Protein AF-A0A838H349-F1 (afdb_monomer)

pLDDT: mean 77.92, std 15.55, range [33.09, 92.25]

Structure (mmCIF, N/CA/C/O backbone):
data_AF-A0A838H349-F1
#
_entry.id   AF-A0A838H349-F1
#
loop_
_atom_site.group_PDB
_atom_site.id
_atom_site.type_symbol
_atom_site.label_atom_id
_atom_site.label_alt_id
_atom_site.label_comp_id
_atom_site.label_asym_id
_atom_site.label_entity_id
_atom_site.label_seq_id
_atom_site.pdbx_PDB_ins_code
_atom_site.Cartn_x
_atom_site.Cartn_y
_atom_site.Cartn_z
_atom_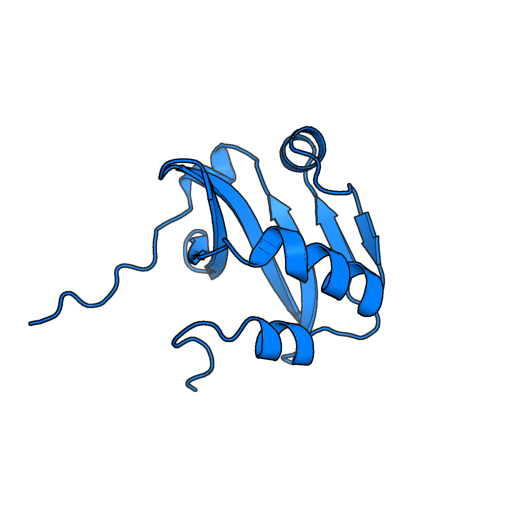site.occupancy
_atom_site.B_iso_or_equiv
_atom_site.auth_seq_id
_atom_site.auth_comp_id
_atom_site.auth_asym_id
_atom_site.auth_atom_id
_atom_site.pdbx_PDB_model_num
ATOM 1 N N . MET A 1 1 ? -20.322 10.906 -4.418 1.00 39.09 1 MET A N 1
ATOM 2 C CA . MET A 1 1 ? -19.296 9.844 -4.323 1.00 39.09 1 MET A CA 1
ATOM 3 C C . MET A 1 1 ? -18.031 10.328 -5.038 1.00 39.09 1 MET A C 1
ATOM 5 O O . MET A 1 1 ? -17.811 9.994 -6.193 1.00 39.09 1 MET A O 1
ATOM 9 N N . ALA A 1 2 ? -17.266 11.230 -4.417 1.00 34.19 2 ALA A N 1
ATOM 10 C CA . ALA A 1 2 ? -16.160 11.946 -5.066 1.00 34.19 2 ALA A CA 1
ATOM 11 C C . ALA A 1 2 ? -14.958 12.074 -4.114 1.00 34.19 2 ALA A C 1
ATOM 13 O O . ALA A 1 2 ? -14.586 13.175 -3.734 1.00 34.19 2 ALA A O 1
ATOM 14 N N . ALA A 1 3 ? -14.387 10.942 -3.696 1.00 36.66 3 ALA A N 1
ATOM 15 C CA . ALA A 1 3 ? -13.230 10.900 -2.790 1.00 36.66 3 ALA A CA 1
ATOM 16 C C . ALA A 1 3 ? -11.924 10.457 -3.483 1.00 36.66 3 ALA A C 1
ATOM 18 O O . ALA A 1 3 ? -10.963 10.096 -2.824 1.00 36.66 3 ALA A O 1
ATOM 19 N N . ALA A 1 4 ? -11.874 10.460 -4.820 1.00 40.03 4 ALA A N 1
ATOM 20 C CA . ALA A 1 4 ? -10.696 10.015 -5.572 1.00 40.03 4 ALA A CA 1
ATOM 21 C C . ALA A 1 4 ? -10.391 10.936 -6.763 1.00 40.03 4 ALA A C 1
ATOM 23 O O . ALA A 1 4 ? -10.257 10.481 -7.907 1.00 40.03 4 ALA A O 1
ATOM 24 N N . ARG A 1 5 ? -10.345 12.249 -6.510 1.00 42.12 5 ARG A N 1
ATOM 25 C CA . ARG A 1 5 ? -9.878 13.263 -7.465 1.00 42.12 5 ARG A CA 1
ATOM 26 C C . ARG A 1 5 ? -8.747 14.061 -6.818 1.00 42.12 5 ARG A C 1
ATOM 28 O O . ARG A 1 5 ? -9.009 15.007 -6.097 1.00 42.12 5 ARG A O 1
ATOM 35 N N . GLY A 1 6 ? -7.514 13.661 -7.117 1.00 42.28 6 GLY A N 1
ATOM 36 C CA . GLY A 1 6 ? -6.305 14.437 -6.841 1.00 42.28 6 GLY A CA 1
ATOM 37 C C . GLY A 1 6 ? -5.813 14.362 -5.397 1.00 42.28 6 GLY A C 1
ATOM 38 O O . GLY A 1 6 ? -6.267 15.113 -4.550 1.00 42.28 6 GLY A O 1
ATOM 39 N N . GLY A 1 7 ? -4.829 13.498 -5.139 1.00 46.75 7 GLY A N 1
ATOM 40 C CA . GLY A 1 7 ? -3.899 13.696 -4.020 1.00 46.75 7 GLY A CA 1
ATOM 41 C C . GLY A 1 7 ? -4.439 13.501 -2.602 1.00 46.75 7 GLY A C 1
ATOM 42 O O . GLY A 1 7 ? -3.817 13.983 -1.665 1.00 46.75 7 GLY A O 1
ATOM 43 N N . ASP A 1 8 ? -5.538 12.774 -2.412 1.00 55.88 8 ASP A N 1
ATOM 44 C CA . ASP A 1 8 ? -6.149 12.575 -1.089 1.00 55.88 8 ASP A CA 1
ATOM 45 C C . ASP A 1 8 ? -5.418 11.490 -0.262 1.00 55.88 8 ASP A C 1
ATOM 47 O O . ASP A 1 8 ? -6.032 10.644 0.380 1.00 55.88 8 ASP A O 1
ATOM 51 N N . PHE A 1 9 ? -4.079 11.478 -0.288 1.00 56.38 9 PHE A N 1
ATOM 52 C CA . PHE A 1 9 ? -3.275 10.590 0.558 1.00 56.38 9 PHE A CA 1
ATOM 53 C C . PHE A 1 9 ? -3.524 10.884 2.045 1.00 56.38 9 PHE A C 1
ATOM 55 O O . PHE A 1 9 ? -3.709 9.961 2.831 1.00 56.38 9 PHE A O 1
ATOM 62 N N . SER A 1 10 ? -3.657 12.162 2.414 1.00 57.00 10 SER A N 1
ATOM 63 C CA . SER A 1 10 ? -4.071 12.565 3.763 1.00 57.00 10 SER A CA 1
ATOM 64 C C . SER A 1 10 ? -5.443 12.003 4.135 1.00 57.00 10 SER A C 1
ATOM 66 O O . SER A 1 10 ? -5.636 11.527 5.246 1.00 57.00 10 SER A O 1
ATOM 68 N N . ARG A 1 11 ? -6.386 11.962 3.191 1.00 66.31 11 ARG A N 1
ATOM 69 C CA . ARG A 1 11 ? -7.704 11.368 3.427 1.00 66.31 11 ARG A CA 1
ATOM 70 C C . ARG A 1 11 ? -7.673 9.846 3.468 1.00 66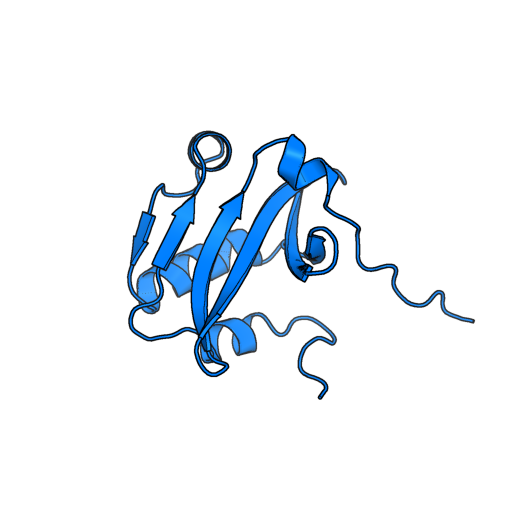.31 11 ARG A C 1
ATOM 72 O O . ARG A 1 11 ? -8.425 9.252 4.227 1.00 66.31 11 ARG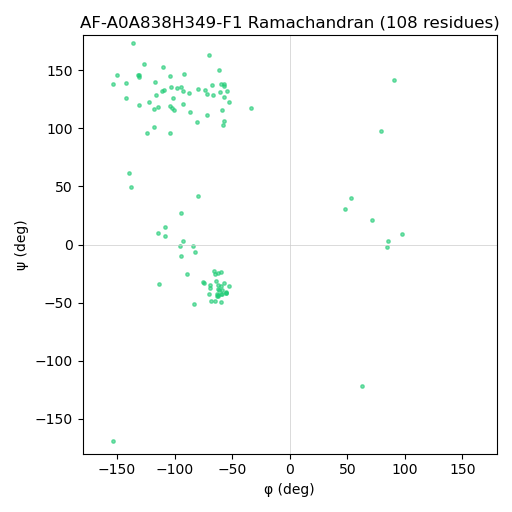 A O 1
ATOM 79 N N . LEU A 1 12 ? -6.794 9.200 2.701 1.00 67.88 12 LEU A N 1
ATOM 80 C CA . LEU A 1 12 ? -6.524 7.771 2.862 1.00 67.88 12 LEU A CA 1
ATOM 81 C C . LEU A 1 12 ? -6.010 7.493 4.281 1.00 67.88 12 LEU A C 1
ATOM 83 O O . LEU A 1 12 ? -6.478 6.552 4.912 1.00 67.88 12 LEU A O 1
ATOM 87 N N . MET A 1 13 ? -5.110 8.337 4.800 1.00 68.12 13 MET A N 1
ATOM 88 C CA . MET A 1 13 ? -4.627 8.234 6.179 1.00 68.12 13 MET A CA 1
ATOM 89 C C . MET A 1 13 ? -5.746 8.420 7.212 1.00 68.12 13 MET A C 1
ATOM 91 O O . MET A 1 13 ? -5.773 7.704 8.211 1.00 68.12 13 MET A O 1
ATOM 95 N N . GLU A 1 14 ? -6.688 9.333 6.968 1.00 72.69 14 GLU A N 1
ATOM 96 C CA . GLU A 1 14 ? -7.877 9.517 7.813 1.00 72.69 14 GLU A CA 1
ATOM 97 C C . GLU A 1 14 ? -8.822 8.304 7.796 1.00 72.69 14 GLU A C 1
ATOM 99 O O . GLU A 1 14 ? -9.550 8.085 8.762 1.00 72.69 14 GLU A O 1
ATOM 104 N N . LEU A 1 15 ? -8.795 7.502 6.727 1.00 79.06 15 LEU A N 1
ATOM 105 C CA . LEU A 1 15 ? -9.621 6.304 6.558 1.00 79.06 15 LEU A CA 1
ATOM 106 C C . LEU A 1 15 ? -8.942 5.014 7.044 1.00 79.06 15 LEU A C 1
ATOM 108 O O . LEU A 1 15 ? -9.522 3.943 6.881 1.00 79.06 15 LEU A O 1
ATOM 112 N N . LEU A 1 16 ? -7.739 5.073 7.622 1.00 82.25 16 LEU A N 1
ATOM 113 C CA . LEU A 1 16 ? -7.067 3.889 8.165 1.00 82.25 16 LEU A CA 1
ATOM 114 C C . LEU A 1 16 ? -7.751 3.411 9.450 1.00 82.25 16 LEU A C 1
ATOM 116 O O . LEU A 1 16 ? -7.927 4.180 10.401 1.00 82.25 16 LEU A O 1
ATOM 120 N N . ALA A 1 17 ? -8.066 2.117 9.504 1.00 86.75 17 ALA A N 1
ATOM 121 C CA . ALA A 1 17 ? -8.503 1.481 10.736 1.00 86.75 17 ALA A CA 1
ATOM 122 C C . ALA A 1 17 ? -7.393 1.562 11.810 1.00 86.75 17 ALA A C 1
ATOM 124 O O . ALA A 1 17 ? -6.207 1.549 11.470 1.00 86.75 17 ALA A O 1
ATOM 125 N N . PRO A 1 18 ? -7.738 1.618 13.111 1.00 85.38 18 PRO A N 1
ATOM 126 C CA . PRO A 1 18 ? -6.745 1.598 14.190 1.00 85.38 18 PRO A CA 1
ATOM 127 C C . PRO A 1 18 ? -5.814 0.380 14.109 1.00 85.38 18 PRO A C 1
ATOM 129 O O . PRO A 1 18 ? -4.599 0.523 14.225 1.00 85.38 18 PRO A O 1
ATOM 132 N N . GLU A 1 19 ? -6.401 -0.778 13.799 1.00 86.56 19 GLU A N 1
ATOM 133 C CA . GLU A 1 19 ? -5.748 -2.086 13.665 1.00 86.56 19 GLU A CA 1
ATOM 134 C C . GLU A 1 19 ? -5.353 -2.399 12.211 1.00 86.56 19 GLU A C 1
ATOM 136 O O . GLU A 1 19 ? -5.342 -3.558 11.795 1.00 86.56 19 GLU A O 1
ATOM 141 N N . VAL A 1 20 ? -5.097 -1.374 11.389 1.00 90.19 20 VAL A N 1
ATOM 142 C CA . VAL A 1 20 ? -4.727 -1.595 9.986 1.00 90.19 20 VAL A CA 1
ATOM 143 C C . VAL A 1 20 ? -3.446 -2.420 9.884 1.00 90.19 20 VAL A C 1
ATOM 145 O O . VAL A 1 20 ? -2.472 -2.187 10.605 1.00 90.19 20 VAL A O 1
ATOM 148 N N . VAL A 1 21 ? -3.439 -3.366 8.947 1.00 90.88 21 VAL A N 1
ATOM 149 C CA . VAL A 1 21 ? -2.275 -4.209 8.666 1.00 90.88 21 VAL A CA 1
ATOM 150 C C . VAL A 1 21 ? -1.768 -3.947 7.256 1.00 90.88 21 VAL A C 1
ATOM 152 O O . VAL A 1 21 ? -2.517 -4.024 6.280 1.00 90.88 21 VAL A O 1
ATOM 155 N N . VAL A 1 22 ? -0.471 -3.688 7.138 1.00 90.25 22 VAL A N 1
ATOM 156 C CA . VAL A 1 22 ? 0.252 -3.732 5.868 1.00 90.25 22 VAL A CA 1
ATOM 157 C C . VAL A 1 22 ? 0.959 -5.073 5.763 1.00 90.25 22 VAL A C 1
ATOM 159 O O . VAL A 1 22 ? 1.611 -5.503 6.712 1.00 90.25 22 VAL A O 1
ATOM 162 N N . ALA A 1 23 ? 0.869 -5.715 4.605 1.00 92.00 23 ALA A N 1
ATOM 163 C CA . ALA A 1 23 ? 1.646 -6.905 4.284 1.00 92.00 23 ALA A CA 1
ATOM 164 C C . ALA A 1 23 ? 2.303 -6.751 2.913 1.00 92.00 23 ALA A C 1
ATOM 166 O O . ALA A 1 23 ? 1.706 -6.181 2.003 1.00 92.00 23 ALA A O 1
ATOM 167 N N . ALA A 1 24 ? 3.512 -7.277 2.753 1.00 91.88 24 ALA A N 1
ATOM 168 C CA . ALA A 1 24 ? 4.236 -7.248 1.489 1.00 91.88 24 ALA A CA 1
ATOM 169 C C . ALA A 1 24 ? 4.480 -8.664 0.966 1.00 91.88 24 ALA A C 1
ATOM 171 O O . ALA A 1 24 ? 4.798 -9.576 1.734 1.00 91.88 24 ALA A O 1
ATOM 172 N N . ASP A 1 25 ? 4.341 -8.855 -0.346 1.00 92.00 25 ASP A N 1
ATOM 173 C CA . ASP A 1 25 ? 4.789 -10.090 -0.984 1.00 92.00 25 ASP A CA 1
ATOM 174 C C . ASP A 1 25 ? 6.324 -10.188 -1.000 1.00 92.00 25 ASP A C 1
ATOM 176 O O . ASP A 1 25 ? 7.043 -9.210 -0.787 1.00 92.00 25 ASP A O 1
ATOM 180 N N . ALA A 1 26 ? 6.851 -11.394 -1.224 1.00 91.06 26 ALA A N 1
ATOM 181 C CA . ALA A 1 26 ? 8.296 -11.617 -1.211 1.00 91.06 26 ALA A CA 1
ATOM 182 C C . ALA A 1 26 ? 9.066 -10.692 -2.187 1.00 91.06 26 ALA A C 1
ATOM 184 O O . ALA A 1 26 ? 10.103 -10.155 -1.785 1.00 91.06 26 ALA A O 1
ATOM 185 N N . PRO A 1 27 ? 8.575 -10.427 -3.418 1.00 91.12 27 PRO A N 1
ATOM 186 C CA . PRO A 1 27 ? 9.164 -9.416 -4.295 1.00 91.12 27 PRO A CA 1
ATOM 187 C C . PRO A 1 27 ? 9.177 -8.000 -3.696 1.00 91.12 27 PRO A C 1
ATOM 189 O O . PRO A 1 27 ? 10.190 -7.307 -3.790 1.00 91.12 27 PRO A O 1
ATOM 192 N N . ALA A 1 28 ? 8.099 -7.558 -3.047 1.00 88.38 28 ALA A N 1
ATOM 193 C CA . ALA A 1 28 ? 8.016 -6.227 -2.449 1.00 88.38 28 ALA A CA 1
ATOM 194 C C . ALA A 1 28 ? 8.941 -6.098 -1.233 1.00 88.38 28 ALA A C 1
ATOM 196 O O . ALA A 1 28 ? 9.554 -5.043 -1.038 1.00 88.38 28 ALA A O 1
ATOM 197 N N . VAL A 1 29 ? 9.112 -7.180 -0.466 1.00 90.06 29 VAL A N 1
ATOM 198 C CA . VAL A 1 29 ? 10.105 -7.253 0.615 1.00 90.06 29 VAL A CA 1
ATOM 199 C C . VAL A 1 29 ? 11.524 -7.130 0.078 1.00 90.06 29 VAL A C 1
ATOM 201 O O . VAL A 1 29 ? 12.323 -6.368 0.621 1.00 90.06 29 VAL A O 1
ATOM 204 N N . ALA A 1 30 ? 11.832 -7.796 -1.036 1.00 88.31 30 ALA A N 1
ATOM 205 C CA . ALA A 1 30 ? 13.133 -7.671 -1.693 1.00 88.31 30 ALA A CA 1
ATOM 206 C C . ALA A 1 30 ? 13.417 -6.241 -2.200 1.00 88.31 30 ALA A C 1
ATOM 208 O O . ALA A 1 30 ? 14.578 -5.850 -2.315 1.00 88.31 30 ALA A O 1
ATOM 209 N N . LEU A 1 31 ? 12.374 -5.446 -2.463 1.00 84.31 31 LEU A N 1
ATOM 210 C CA . LEU A 1 31 ? 12.473 -4.026 -2.822 1.00 84.31 31 LEU A CA 1
ATOM 211 C C . LEU A 1 31 ? 12.590 -3.085 -1.608 1.00 84.31 31 LEU A C 1
ATOM 213 O O . LEU A 1 31 ? 12.714 -1.876 -1.795 1.00 84.31 31 LEU A O 1
ATOM 217 N N . GLY A 1 32 ? 12.570 -3.620 -0.384 1.00 83.44 32 GLY A N 1
ATOM 218 C CA . GLY A 1 32 ? 12.709 -2.855 0.858 1.00 83.44 32 GLY A CA 1
ATOM 219 C C . GLY A 1 32 ? 11.390 -2.506 1.551 1.00 83.44 32 GLY A C 1
ATOM 220 O O . GLY A 1 32 ? 11.401 -1.736 2.510 1.00 83.44 32 GLY A O 1
ATOM 221 N N . THR A 1 33 ? 10.260 -3.064 1.106 1.00 83.56 33 THR A N 1
ATOM 222 C CA . THR A 1 33 ? 8.994 -2.955 1.848 1.00 83.56 33 THR A CA 1
ATOM 223 C C . THR A 1 33 ? 9.057 -3.860 3.083 1.00 83.56 33 THR A C 1
ATOM 225 O O . THR A 1 33 ? 9.441 -5.022 2.960 1.00 83.56 33 THR A O 1
ATOM 228 N N . PRO A 1 34 ? 8.677 -3.401 4.282 1.00 85.81 34 PRO A N 1
ATOM 229 C CA . PRO A 1 34 ? 8.553 -4.288 5.431 1.00 85.81 34 PRO A CA 1
ATOM 230 C C . PRO A 1 34 ? 7.569 -5.429 5.144 1.00 85.81 34 PRO A C 1
ATOM 232 O O . PRO A 1 34 ? 6.505 -5.209 4.571 1.00 85.81 34 PRO A O 1
ATOM 235 N N . ALA A 1 35 ? 7.912 -6.652 5.560 1.00 88.81 35 ALA A N 1
ATOM 236 C CA . ALA A 1 35 ? 7.073 -7.830 5.323 1.00 88.81 35 ALA A CA 1
ATOM 237 C C . ALA A 1 35 ? 5.677 -7.696 5.947 1.00 88.81 35 ALA A C 1
ATOM 239 O O . ALA A 1 35 ? 4.690 -8.164 5.377 1.00 88.81 35 ALA A O 1
ATOM 240 N N . ARG A 1 36 ? 5.605 -7.049 7.114 1.00 91.31 36 ARG A N 1
ATOM 241 C CA . ARG A 1 36 ? 4.368 -6.746 7.824 1.00 91.31 36 ARG A CA 1
ATOM 242 C C . ARG A 1 36 ? 4.557 -5.503 8.690 1.00 91.31 36 ARG A C 1
ATOM 244 O O . ARG A 1 36 ? 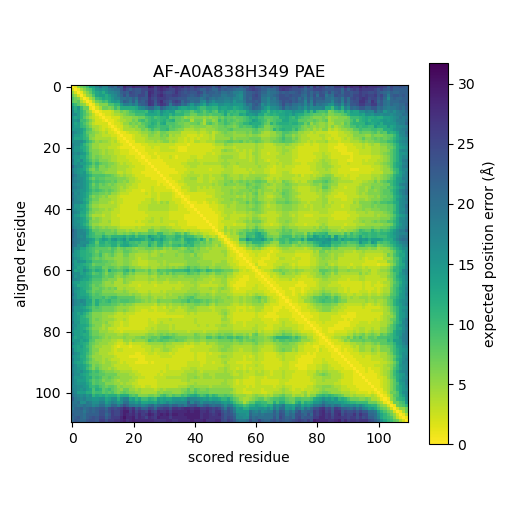5.600 -5.379 9.327 1.00 91.31 36 ARG A O 1
ATOM 251 N N . LEU A 1 37 ? 3.565 -4.621 8.710 1.00 90.50 37 LEU A N 1
ATOM 252 C CA . LEU A 1 37 ? 3.431 -3.533 9.685 1.00 90.50 37 LEU A CA 1
ATOM 253 C C . LEU A 1 37 ? 2.015 -3.562 10.239 1.00 90.50 37 LEU A C 1
ATOM 255 O O . LEU A 1 37 ? 1.073 -3.886 9.513 1.00 90.50 37 LEU A O 1
ATOM 259 N N . GLU A 1 38 ? 1.870 -3.210 11.504 1.00 90.25 38 GLU A N 1
ATOM 260 C CA . GLU A 1 38 ? 0.584 -3.201 12.185 1.00 90.25 38 GLU A CA 1
ATOM 261 C C . GLU A 1 38 ? 0.398 -1.889 12.921 1.00 90.25 38 GLU A C 1
ATOM 263 O O . GLU A 1 38 ? 1.341 -1.311 13.456 1.00 90.25 38 GLU A O 1
ATOM 268 N N . GLY A 1 39 ? -0.847 -1.437 12.964 1.00 87.75 39 GLY A N 1
ATOM 269 C CA . GLY A 1 39 ? -1.204 -0.233 13.681 1.00 87.75 39 GLY A CA 1
ATOM 270 C C . GLY A 1 39 ? -1.114 1.010 12.808 1.00 87.75 39 GLY A C 1
ATOM 271 O O . GLY A 1 39 ? -0.229 1.199 11.967 1.00 87.75 39 GLY A O 1
ATOM 272 N N . ARG A 1 40 ? -2.080 1.896 13.038 1.00 86.56 40 ARG A N 1
ATOM 273 C CA . ARG A 1 40 ? -2.275 3.099 12.231 1.00 86.56 40 ARG A CA 1
ATOM 274 C C . ARG A 1 40 ? -1.033 3.982 12.131 1.00 86.56 40 ARG A C 1
ATOM 276 O O . ARG A 1 40 ? -0.771 4.500 11.052 1.00 86.56 40 ARG A O 1
ATOM 283 N N . GLU A 1 41 ? -0.299 4.185 13.225 1.00 85.50 41 GLU A N 1
ATOM 284 C CA . GLU A 1 41 ? 0.856 5.096 13.242 1.00 85.50 41 GLU A CA 1
ATOM 285 C C . GLU A 1 41 ? 2.028 4.573 12.406 1.00 85.50 41 GLU A C 1
ATOM 287 O O . GLU A 1 41 ? 2.525 5.298 11.547 1.00 85.50 41 GLU A O 1
ATOM 292 N N . GLU A 1 42 ? 2.426 3.311 12.584 1.00 86.38 42 GLU A N 1
ATOM 293 C CA . GLU A 1 42 ? 3.524 2.715 11.812 1.00 86.38 42 GLU A CA 1
ATOM 294 C C . GLU A 1 42 ? 3.200 2.677 10.316 1.00 86.38 42 GLU A C 1
ATOM 296 O O . GLU A 1 42 ? 4.020 3.064 9.476 1.00 86.38 42 GLU A O 1
ATOM 301 N N . VAL A 1 43 ? 1.970 2.274 9.984 1.00 86.06 43 VAL A N 1
ATOM 302 C CA . VAL A 1 43 ? 1.475 2.237 8.605 1.00 86.06 43 VAL A CA 1
ATOM 303 C C . VAL A 1 43 ? 1.435 3.639 7.998 1.00 86.06 43 VAL A C 1
ATOM 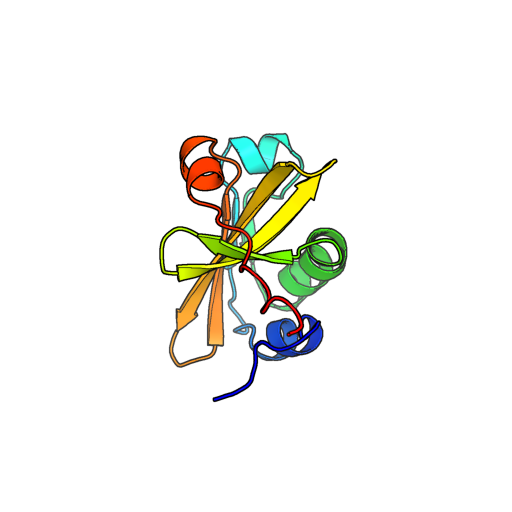305 O O . VAL A 1 43 ? 1.897 3.830 6.872 1.00 86.06 43 VAL A O 1
ATOM 308 N N . ALA A 1 44 ? 0.947 4.635 8.740 1.00 82.81 44 ALA A N 1
ATOM 309 C CA . ALA A 1 44 ? 0.932 6.033 8.323 1.00 82.81 44 AL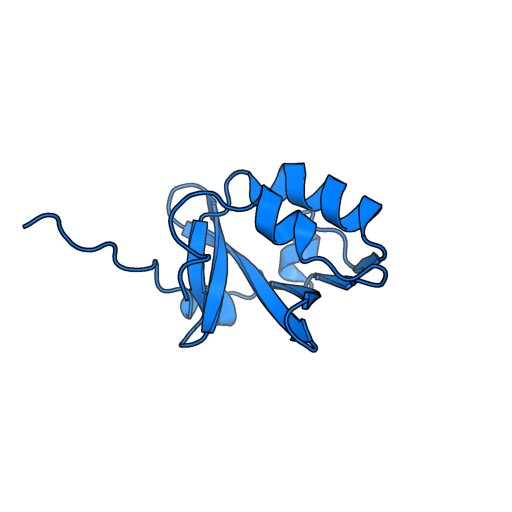A A CA 1
ATOM 310 C C . ALA A 1 44 ? 2.341 6.569 8.037 1.00 82.81 44 ALA A C 1
ATOM 312 O O . ALA A 1 44 ? 2.572 7.154 6.977 1.00 82.81 44 ALA A O 1
ATOM 313 N N . THR A 1 45 ? 3.293 6.356 8.949 1.00 82.94 45 THR A N 1
ATOM 314 C CA . THR A 1 45 ? 4.681 6.807 8.787 1.00 82.94 45 THR A CA 1
ATOM 315 C C . THR A 1 45 ? 5.347 6.155 7.579 1.00 82.94 45 THR A C 1
ATOM 317 O O . THR A 1 45 ? 5.999 6.848 6.796 1.00 82.94 45 THR A O 1
ATOM 320 N N . PHE A 1 46 ? 5.158 4.848 7.388 1.00 82.00 46 PHE A N 1
ATOM 321 C CA . PHE A 1 46 ? 5.720 4.130 6.247 1.00 82.00 46 PHE A CA 1
ATOM 322 C C . PHE A 1 46 ? 5.127 4.611 4.917 1.00 82.00 46 PHE A C 1
ATOM 324 O O . PHE A 1 46 ? 5.860 4.939 3.977 1.00 82.00 46 PHE A O 1
ATOM 331 N N . LEU A 1 47 ? 3.797 4.710 4.845 1.00 76.31 47 LEU A N 1
ATOM 332 C CA . LEU A 1 47 ? 3.107 5.191 3.656 1.00 76.31 47 LEU A CA 1
ATOM 333 C C . LEU A 1 47 ? 3.472 6.642 3.331 1.00 76.31 47 LEU A C 1
ATOM 335 O O . LEU A 1 47 ? 3.601 6.967 2.158 1.00 76.31 47 LEU A O 1
ATOM 339 N N . ASN A 1 48 ? 3.705 7.503 4.323 1.00 74.12 48 ASN A N 1
ATOM 340 C CA . ASN A 1 48 ? 4.117 8.886 4.075 1.00 74.12 48 ASN A CA 1
ATOM 341 C C . ASN A 1 48 ? 5.412 8.971 3.240 1.00 74.12 48 ASN A C 1
ATOM 343 O O . ASN A 1 48 ? 5.561 9.865 2.411 1.00 74.12 48 ASN A O 1
ATOM 347 N N . GLY A 1 49 ? 6.330 8.010 3.396 1.00 69.81 49 GLY A N 1
ATOM 348 C CA . GLY A 1 49 ? 7.532 7.912 2.563 1.00 69.81 49 GLY A CA 1
ATOM 349 C C . GLY A 1 49 ? 7.289 7.190 1.234 1.00 69.81 49 GLY A C 1
ATOM 350 O O . GLY A 1 49 ? 7.633 7.703 0.169 1.00 69.81 49 GLY A O 1
ATOM 351 N N . ALA A 1 50 ? 6.689 5.998 1.285 1.00 64.88 50 ALA A N 1
ATOM 352 C CA . ALA A 1 50 ? 6.545 5.117 0.123 1.00 64.88 50 ALA A CA 1
ATOM 353 C C . ALA A 1 50 ? 5.452 5.565 -0.868 1.00 64.88 50 ALA A C 1
ATOM 355 O O . ALA A 1 50 ? 5.572 5.351 -2.075 1.00 64.88 50 ALA A O 1
ATOM 356 N N . ALA A 1 51 ? 4.385 6.194 -0.374 1.00 62.81 51 ALA A N 1
ATOM 357 C CA . ALA A 1 51 ? 3.203 6.551 -1.154 1.00 62.81 51 ALA A CA 1
ATOM 358 C C . ALA A 1 51 ? 3.237 7.979 -1.712 1.00 62.81 51 ALA A C 1
ATOM 360 O O . ALA A 1 51 ? 2.428 8.298 -2.581 1.00 62.81 51 ALA A O 1
ATOM 361 N N . HIS A 1 52 ? 4.191 8.825 -1.306 1.00 63.50 52 HIS A N 1
ATOM 362 C CA . HIS A 1 52 ? 4.302 10.192 -1.831 1.00 63.50 52 HIS A CA 1
ATOM 363 C C . HIS A 1 52 ? 4.509 10.229 -3.361 1.00 63.50 52 HIS A C 1
ATOM 365 O O . HIS A 1 52 ? 4.179 11.211 -4.023 1.00 63.50 52 HIS A O 1
ATOM 371 N N . ALA A 1 53 ? 5.041 9.149 -3.942 1.00 67.25 53 ALA A N 1
ATOM 372 C CA . ALA A 1 53 ? 5.198 8.971 -5.386 1.00 67.25 53 ALA A CA 1
ATOM 373 C C . ALA A 1 53 ? 4.231 7.929 -5.988 1.00 67.25 53 ALA A C 1
ATOM 375 O O . ALA A 1 53 ? 4.384 7.554 -7.154 1.00 67.25 53 ALA A O 1
ATOM 376 N N . ALA A 1 54 ? 3.271 7.418 -5.213 1.00 76.62 54 ALA A N 1
ATOM 377 C CA . ALA A 1 54 ? 2.293 6.457 -5.704 1.00 76.62 54 ALA A CA 1
ATOM 378 C C . ALA A 1 54 ? 1.182 7.173 -6.483 1.00 76.62 54 ALA A C 1
ATOM 380 O O . ALA A 1 54 ? 0.639 8.191 -6.058 1.00 76.62 54 ALA A O 1
ATOM 381 N N . LEU A 1 55 ? 0.837 6.626 -7.645 1.00 77.50 55 LEU A N 1
ATOM 382 C CA . LEU A 1 55 ? -0.222 7.131 -8.509 1.00 77.50 55 LEU A CA 1
ATOM 383 C C . LEU A 1 55 ? -1.457 6.245 -8.386 1.00 77.50 55 LEU A C 1
ATOM 385 O O . LEU A 1 55 ? -1.346 5.027 -8.253 1.00 77.50 55 LEU A O 1
ATOM 389 N N . SER A 1 56 ? -2.644 6.847 -8.470 1.00 80.75 56 SER A N 1
ATOM 390 C CA . SER A 1 56 ? -3.896 6.092 -8.523 1.00 80.75 56 SER A CA 1
ATOM 391 C C . SER A 1 56 ? -3.990 5.300 -9.827 1.00 80.75 56 SER A C 1
ATOM 393 O O . SER A 1 56 ? -3.864 5.858 -10.920 1.00 80.75 56 SER A O 1
ATOM 395 N N . VAL A 1 57 ? -4.262 4.007 -9.710 1.00 83.25 57 VAL A N 1
ATOM 396 C CA . VAL A 1 57 ? -4.359 3.069 -10.833 1.00 83.25 57 VAL A CA 1
ATOM 397 C C . VAL A 1 57 ? -5.564 2.156 -10.658 1.00 83.25 57 VAL A C 1
ATOM 399 O O . VAL A 1 57 ? -6.223 2.167 -9.618 1.00 83.25 57 VAL A O 1
ATOM 402 N N . PHE A 1 58 ? -5.838 1.349 -11.674 1.00 82.69 58 PHE A N 1
ATOM 403 C CA . PHE A 1 58 ? -6.655 0.157 -11.515 1.00 82.69 58 PHE A CA 1
ATOM 404 C C . PHE A 1 58 ? -5.754 -1.075 -11.484 1.00 82.69 58 PHE A C 1
ATOM 406 O O . PHE A 1 58 ? -4.827 -1.180 -12.285 1.00 82.69 58 PHE A O 1
ATOM 413 N N . ILE A 1 59 ? -6.021 -1.987 -10.552 1.00 83.94 59 ILE A N 1
ATOM 414 C CA . ILE A 1 59 ? -5.422 -3.323 -10.498 1.00 83.94 59 ILE A CA 1
ATOM 415 C C . ILE A 1 59 ? -6.509 -4.285 -10.986 1.00 83.94 59 ILE A C 1
ATOM 417 O O . ILE A 1 59 ? -7.425 -4.640 -10.236 1.00 83.94 59 ILE A O 1
ATOM 421 N N . GLY A 1 60 ? -6.466 -4.634 -12.273 1.00 84.06 60 GLY A N 1
ATOM 422 C CA . GLY A 1 60 ? -7.622 -5.220 -12.956 1.00 84.06 60 GLY A CA 1
ATOM 423 C C . GLY A 1 60 ? -8.791 -4.229 -12.969 1.00 84.06 60 GLY A C 1
ATOM 424 O O . GLY A 1 60 ? -8.629 -3.102 -13.430 1.00 84.06 60 GLY A O 1
ATOM 425 N N . ASP A 1 61 ? -9.937 -4.618 -12.408 1.00 78.38 61 ASP A N 1
ATOM 426 C CA . ASP A 1 61 ? -11.128 -3.755 -12.294 1.00 78.38 61 ASP A CA 1
ATOM 427 C C . ASP A 1 61 ? -11.243 -3.037 -10.937 1.00 78.38 61 ASP A C 1
ATOM 429 O O . ASP A 1 61 ? -12.179 -2.270 -10.699 1.00 78.38 61 ASP A O 1
ATOM 433 N N . ARG A 1 62 ? -10.301 -3.280 -10.016 1.00 76.19 62 ARG A N 1
ATOM 434 C CA . ARG A 1 62 ? -10.337 -2.722 -8.658 1.00 76.19 62 ARG A CA 1
ATOM 435 C C . ARG A 1 62 ? -9.520 -1.429 -8.578 1.00 76.19 62 ARG A C 1
ATOM 437 O O . ARG A 1 62 ? -8.412 -1.381 -9.115 1.00 76.19 62 ARG A O 1
ATOM 444 N N . PRO A 1 63 ? -10.026 -0.370 -7.922 1.00 77.38 63 PRO A N 1
ATOM 445 C CA . PRO A 1 63 ? -9.244 0.838 -7.697 1.00 77.38 63 PRO A CA 1
ATOM 446 C C . PRO A 1 63 ? -8.088 0.548 -6.734 1.00 77.38 63 PRO A C 1
ATOM 448 O O . PRO A 1 63 ? -8.274 -0.112 -5.716 1.00 77.38 63 PRO A O 1
ATOM 451 N N . GLY A 1 64 ? -6.908 1.077 -7.038 1.00 83.62 64 GLY A N 1
ATOM 452 C CA . GLY A 1 64 ? -5.721 0.924 -6.205 1.00 83.62 64 GLY A CA 1
ATOM 453 C C . GLY A 1 64 ? -4.734 2.070 -6.387 1.00 83.62 64 GLY A C 1
ATOM 454 O O . GLY A 1 64 ? -5.023 3.092 -7.022 1.00 83.62 64 GLY A O 1
ATOM 455 N N . ALA A 1 65 ? -3.541 1.893 -5.836 1.00 84.94 65 ALA A N 1
ATOM 456 C CA . ALA A 1 65 ? -2.410 2.773 -6.094 1.00 84.94 65 ALA A CA 1
ATOM 457 C C . ALA A 1 65 ? -1.206 1.949 -6.549 1.00 84.94 65 ALA A C 1
ATOM 459 O O . ALA A 1 65 ? -1.115 0.759 -6.268 1.00 84.94 65 ALA A O 1
ATOM 460 N N . ALA A 1 66 ? -0.291 2.563 -7.286 1.00 86.62 66 ALA A N 1
ATOM 461 C CA . ALA A 1 66 ? 0.960 1.929 -7.661 1.00 86.62 66 ALA A CA 1
ATOM 462 C C . ALA A 1 66 ? 2.103 2.933 -7.633 1.00 86.62 66 ALA A C 1
ATOM 464 O O . ALA A 1 66 ? 1.969 4.075 -8.072 1.00 86.62 66 ALA A O 1
ATOM 465 N N . TRP A 1 67 ? 3.246 2.485 -7.133 1.00 85.75 67 TRP A N 1
ATOM 466 C CA . TRP A 1 67 ? 4.493 3.218 -7.211 1.00 85.75 67 TRP A CA 1
ATOM 467 C C . TRP A 1 67 ? 5.195 2.887 -8.523 1.00 85.75 67 TRP A C 1
ATOM 469 O O . TRP A 1 67 ? 5.374 1.717 -8.881 1.00 85.75 67 TRP A O 1
ATOM 479 N N . PHE A 1 68 ? 5.603 3.935 -9.235 1.00 82.56 68 PHE A N 1
ATOM 480 C CA . PHE A 1 68 ? 6.269 3.827 -10.522 1.00 82.56 68 PHE A CA 1
ATOM 481 C C . PHE A 1 68 ? 7.725 4.258 -10.404 1.00 82.56 68 PHE A C 1
ATOM 483 O O . PHE A 1 68 ? 8.036 5.340 -9.910 1.00 82.56 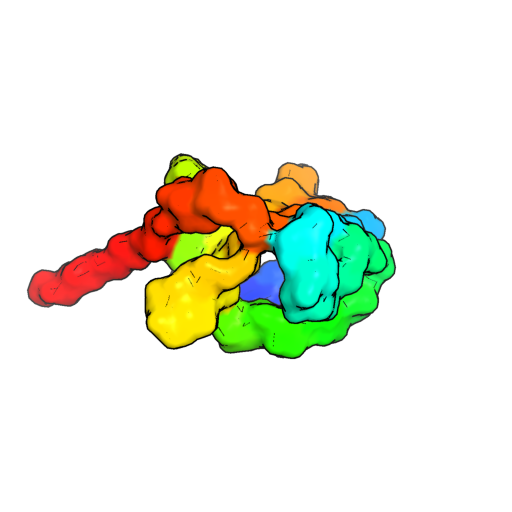68 PHE A O 1
ATOM 490 N N . HIS A 1 69 ? 8.623 3.445 -10.950 1.00 82.56 69 HIS A N 1
ATOM 491 C CA . HIS A 1 69 ? 10.015 3.813 -11.150 1.00 82.56 69 HIS A CA 1
ATOM 492 C C . HIS A 1 69 ? 10.304 3.879 -12.649 1.00 82.56 69 HIS A C 1
ATOM 494 O O . HIS A 1 69 ? 10.185 2.879 -13.357 1.00 82.56 69 HIS A O 1
ATOM 500 N N . ARG A 1 70 ? 10.681 5.070 -13.137 1.00 82.69 70 ARG A N 1
ATOM 501 C CA . ARG A 1 70 ? 11.004 5.331 -14.556 1.00 82.69 70 ARG A CA 1
ATOM 502 C C . ARG A 1 70 ? 9.890 4.897 -15.525 1.00 82.69 70 ARG A C 1
ATOM 504 O O . ARG A 1 70 ? 10.170 4.340 -16.577 1.00 82.69 70 ARG A O 1
ATOM 511 N N . GLY A 1 71 ? 8.632 5.136 -15.152 1.00 81.38 71 GLY A N 1
ATOM 512 C CA . GLY A 1 71 ? 7.460 4.811 -15.977 1.00 81.38 71 GLY A CA 1
ATOM 513 C C . GLY A 1 71 ? 6.953 3.371 -15.856 1.00 81.38 71 GLY A C 1
ATOM 514 O O . GLY A 1 71 ? 5.924 3.050 -16.439 1.00 81.38 71 GLY A O 1
ATOM 515 N N . HIS A 1 72 ? 7.613 2.521 -15.066 1.00 83.31 72 HIS A N 1
ATOM 516 C CA . HIS A 1 72 ? 7.177 1.146 -14.826 1.00 83.31 72 HIS A CA 1
ATOM 517 C C . HIS A 1 72 ? 6.661 0.984 -13.405 1.00 83.31 72 HIS A C 1
ATOM 519 O O . HIS A 1 72 ? 7.331 1.403 -12.458 1.00 83.31 72 HIS A O 1
ATOM 525 N N . ALA A 1 73 ? 5.499 0.349 -13.254 1.00 87.38 73 ALA A N 1
ATOM 526 C CA . ALA A 1 73 ? 5.007 -0.025 -11.941 1.00 87.38 73 ALA A CA 1
ATOM 527 C C . ALA A 1 73 ? 6.005 -0.985 -11.283 1.00 87.38 73 ALA A C 1
ATOM 529 O O . ALA A 1 73 ? 6.489 -1.927 -11.913 1.00 87.38 73 ALA A O 1
ATOM 530 N N . LYS A 1 74 ? 6.357 -0.697 -10.033 1.00 88.75 74 LYS A N 1
ATOM 531 C CA . LYS A 1 74 ? 7.261 -1.521 -9.225 1.00 88.75 74 LYS A CA 1
ATOM 532 C C . LYS A 1 74 ? 6.560 -2.151 -8.044 1.00 88.75 74 LYS A C 1
ATOM 534 O O . LYS A 1 74 ? 6.914 -3.262 -7.678 1.00 88.75 74 LYS A O 1
ATOM 539 N N . VAL A 1 75 ? 5.590 -1.450 -7.469 1.00 89.31 75 VAL A N 1
ATOM 540 C CA . VAL A 1 75 ? 4.802 -1.950 -6.347 1.00 89.31 75 VAL A CA 1
ATOM 541 C C . VAL A 1 75 ? 3.364 -1.479 -6.519 1.00 89.31 75 VAL A C 1
ATOM 543 O O . VAL A 1 75 ? 3.127 -0.284 -6.691 1.00 89.31 75 VAL A O 1
ATOM 546 N N . ALA A 1 76 ? 2.419 -2.409 -6.492 1.00 89.81 76 ALA A N 1
ATOM 547 C CA . ALA A 1 76 ? 0.988 -2.163 -6.406 1.00 89.81 76 ALA A CA 1
ATOM 548 C C . ALA A 1 76 ? 0.549 -2.156 -4.938 1.00 89.81 76 ALA A C 1
ATOM 550 O O . ALA A 1 76 ? 1.084 -2.896 -4.118 1.00 89.81 76 ALA A O 1
ATOM 551 N N . PHE A 1 77 ? -0.444 -1.339 -4.629 1.00 87.69 77 PHE A N 1
ATOM 552 C CA . PHE A 1 77 ? -1.030 -1.160 -3.312 1.00 87.69 77 PHE A CA 1
ATOM 553 C C . PHE A 1 77 ? -2.489 -1.589 -3.458 1.00 87.69 77 PHE A C 1
ATOM 555 O O . PHE A 1 77 ? -3.300 -0.858 -4.041 1.00 87.69 77 PHE A O 1
ATOM 562 N N . ASP A 1 78 ? -2.796 -2.801 -3.005 1.00 87.00 78 ASP A N 1
ATOM 563 C CA . ASP A 1 78 ? -4.154 -3.341 -2.996 1.00 87.00 78 ASP A CA 1
ATOM 564 C C . ASP A 1 78 ? -4.797 -3.035 -1.640 1.00 87.00 78 ASP A C 1
ATOM 566 O O . ASP A 1 78 ? -4.267 -3.410 -0.593 1.00 87.00 78 ASP A O 1
ATOM 570 N N . PHE A 1 79 ? -5.911 -2.306 -1.654 1.00 85.12 79 PHE A N 1
ATOM 571 C CA . PHE A 1 79 ? -6.597 -1.860 -0.445 1.00 85.12 79 PHE A CA 1
ATOM 572 C C . PHE A 1 79 ? -7.803 -2.751 -0.178 1.00 85.12 79 PHE A C 1
ATOM 574 O O . PHE A 1 79 ? -8.695 -2.878 -1.016 1.00 85.12 79 PHE A O 1
ATOM 581 N N . THR A 1 80 ? -7.872 -3.303 1.029 1.00 85.94 80 THR A N 1
ATOM 582 C CA . THR A 1 80 ? -9.072 -3.973 1.525 1.00 85.94 80 THR A CA 1
ATOM 583 C C . THR A 1 80 ? -9.814 -3.021 2.449 1.00 85.94 80 THR A C 1
ATOM 585 O O . THR A 1 80 ? -9.303 -2.616 3.499 1.00 85.94 80 THR A O 1
ATOM 588 N N . LEU A 1 81 ? -11.017 -2.651 2.023 1.00 82.94 81 LEU A N 1
ATOM 589 C CA . LEU A 1 81 ? -11.939 -1.824 2.788 1.00 82.94 81 LEU A CA 1
ATOM 590 C C . LEU A 1 81 ? -12.873 -2.731 3.595 1.00 82.94 81 LEU A C 1
ATOM 592 O O . LEU A 1 81 ? -13.461 -3.652 3.032 1.00 82.94 81 LEU A O 1
ATOM 596 N N . ASP A 1 82 ? -13.030 -2.427 4.875 1.00 79.94 82 ASP A N 1
ATOM 597 C CA . ASP A 1 82 ? -13.988 -3.037 5.796 1.00 79.94 82 ASP A CA 1
ATOM 598 C C . ASP A 1 82 ? -14.859 -1.905 6.358 1.00 79.94 82 ASP A C 1
ATOM 600 O O . ASP A 1 82 ? -14.326 -0.891 6.800 1.00 79.94 82 ASP A O 1
ATOM 604 N N . ASP A 1 83 ? -16.182 -1.982 6.197 1.00 82.12 83 ASP A N 1
ATOM 605 C CA . ASP A 1 83 ? -17.136 -0.936 6.616 1.00 82.12 83 ASP A CA 1
ATOM 606 C C . ASP A 1 83 ? -16.780 0.512 6.194 1.00 82.12 83 ASP A C 1
ATOM 608 O O . ASP A 1 83 ? -17.133 1.498 6.842 1.00 82.12 83 ASP A O 1
ATOM 612 N N . GLY A 1 84 ? -16.099 0.662 5.052 1.00 80.38 84 GLY A N 1
ATOM 613 C CA . GLY A 1 84 ? -15.699 1.963 4.504 1.00 80.38 84 GLY A CA 1
ATOM 614 C C . GLY A 1 84 ? -14.385 2.529 5.055 1.00 80.38 84 GLY A C 1
ATOM 615 O O . GLY A 1 84 ? -13.993 3.619 4.635 1.00 80.38 84 GLY A O 1
ATOM 616 N N . VAL A 1 85 ? -13.685 1.794 5.923 1.00 84.56 85 VAL A N 1
ATOM 617 C CA . VAL A 1 85 ? -12.323 2.096 6.389 1.00 84.56 85 VAL A CA 1
ATOM 618 C C . VAL A 1 85 ? -11.319 1.089 5.832 1.00 84.56 85 VAL A C 1
ATOM 620 O O . VAL A 1 85 ? -11.654 -0.044 5.504 1.00 84.56 85 VAL A O 1
ATOM 623 N N . VAL A 1 86 ? -10.063 1.493 5.682 1.00 86.50 86 VAL A N 1
ATOM 624 C CA . VAL A 1 86 ? -8.988 0.625 5.192 1.00 86.50 86 VAL A CA 1
ATOM 625 C C . VAL A 1 86 ? -8.490 -0.238 6.349 1.00 86.50 86 VAL A C 1
ATOM 627 O O . VAL A 1 86 ? -7.780 0.248 7.230 1.00 86.50 86 VAL A O 1
ATOM 630 N N . GLY A 1 87 ? -8.863 -1.518 6.336 1.00 88.75 87 GLY A N 1
ATOM 631 C CA . GLY A 1 87 ? -8.427 -2.504 7.330 1.00 88.75 87 GLY A CA 1
ATOM 632 C C . GLY A 1 87 ? -7.129 -3.216 6.950 1.00 88.75 87 GLY A C 1
ATOM 633 O O . GLY A 1 87 ? -6.381 -3.660 7.820 1.00 88.75 87 GLY A O 1
ATOM 634 N N . ARG A 1 88 ? -6.819 -3.306 5.651 1.00 90.00 88 ARG A N 1
ATOM 635 C CA . ARG A 1 88 ? -5.604 -3.972 5.174 1.00 90.00 88 ARG A CA 1
ATOM 636 C C . ARG A 1 88 ? -5.083 -3.376 3.876 1.00 90.00 88 ARG A C 1
ATOM 638 O O . ARG A 1 88 ? -5.860 -2.969 3.012 1.00 90.00 88 ARG A O 1
ATOM 645 N N . ILE A 1 89 ? -3.761 -3.368 3.741 1.00 89.19 89 ILE A N 1
ATOM 646 C CA . ILE A 1 89 ? -3.057 -2.922 2.541 1.00 89.19 89 ILE A CA 1
ATOM 647 C C . ILE A 1 89 ? -2.028 -3.981 2.158 1.00 89.19 89 ILE A C 1
ATOM 649 O O . ILE A 1 89 ? -1.117 -4.281 2.929 1.00 89.19 89 ILE A O 1
ATOM 653 N N . ASP A 1 90 ? -2.150 -4.536 0.960 1.00 90.75 90 ASP A N 1
ATOM 654 C CA . ASP A 1 90 ? -1.194 -5.500 0.435 1.00 90.75 90 ASP A CA 1
ATOM 655 C C . ASP A 1 90 ? -0.286 -4.841 -0.611 1.00 90.75 90 ASP A C 1
ATOM 657 O O . ASP A 1 90 ? -0.738 -4.370 -1.657 1.00 90.75 90 ASP A O 1
ATOM 661 N N . PHE A 1 91 ? 1.014 -4.837 -0.330 1.00 91.00 91 PHE A N 1
ATOM 662 C CA . PHE A 1 91 ? 2.067 -4.375 -1.224 1.00 91.00 91 PHE A CA 1
ATOM 663 C C . PHE A 1 91 ? 2.482 -5.533 -2.119 1.00 91.00 91 PHE A C 1
ATOM 665 O O . PHE A 1 91 ? 3.012 -6.544 -1.652 1.00 91.00 91 PHE A O 1
ATOM 672 N N . ARG A 1 92 ? 2.216 -5.385 -3.414 1.00 91.44 92 ARG A N 1
ATOM 673 C CA . ARG A 1 92 ? 2.429 -6.429 -4.409 1.00 91.44 92 ARG A CA 1
ATOM 674 C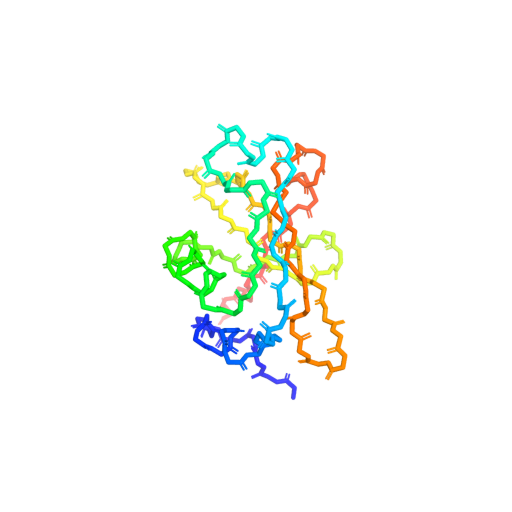 C . ARG A 1 92 ? 3.449 -5.986 -5.440 1.00 91.44 92 ARG A C 1
ATOM 676 O O . ARG A 1 92 ? 3.200 -5.034 -6.175 1.00 91.44 92 ARG A O 1
ATOM 683 N N . ALA A 1 93 ? 4.580 -6.666 -5.514 1.00 92.25 93 ALA A N 1
ATOM 684 C CA . ALA A 1 93 ? 5.546 -6.491 -6.595 1.00 92.25 93 ALA A CA 1
ATOM 685 C C . ALA A 1 93 ? 5.672 -7.746 -7.470 1.00 92.25 93 ALA A C 1
ATOM 687 O O . ALA A 1 93 ? 6.559 -7.816 -8.322 1.00 92.25 93 ALA A O 1
ATOM 688 N N . ASP A 1 94 ? 4.779 -8.720 -7.280 1.00 92.06 94 ASP A N 1
ATOM 689 C CA . ASP A 1 94 ? 4.606 -9.844 -8.190 1.00 92.06 94 ASP A CA 1
ATOM 690 C C . ASP A 1 94 ? 4.400 -9.353 -9.644 1.00 92.06 94 ASP A C 1
ATOM 692 O O . ASP A 1 94 ? 3.473 -8.573 -9.899 1.00 92.06 94 ASP A O 1
ATOM 696 N N . PRO A 1 95 ? 5.242 -9.783 -10.606 1.00 88.69 95 PRO A N 1
ATOM 697 C CA . PRO A 1 95 ? 5.123 -9.400 -12.010 1.00 88.69 95 PRO A CA 1
ATOM 698 C C . PRO A 1 95 ? 3.735 -9.639 -12.610 1.00 88.69 95 PRO A C 1
ATOM 700 O O . PRO A 1 95 ? 3.282 -8.816 -13.409 1.00 88.69 95 PRO A O 1
ATOM 703 N N . ASP A 1 96 ? 3.049 -10.709 -12.205 1.00 89.94 96 ASP A N 1
ATOM 704 C CA . ASP A 1 96 ? 1.719 -11.042 -12.717 1.00 89.94 96 ASP A CA 1
ATOM 705 C C . ASP A 1 96 ? 0.680 -10.029 -12.222 1.00 89.94 96 ASP A C 1
ATOM 707 O O . ASP A 1 96 ? -0.188 -9.598 -12.980 1.00 89.94 96 ASP A O 1
ATOM 711 N N . VAL A 1 97 ? 0.809 -9.563 -10.974 1.00 89.38 97 VAL A N 1
ATOM 712 C CA . VAL A 1 97 ? -0.040 -8.495 -10.420 1.00 89.38 97 VAL A CA 1
ATOM 713 C C . VAL A 1 97 ? 0.278 -7.154 -11.074 1.00 89.38 97 VAL A C 1
ATOM 715 O O . VAL A 1 97 ? -0.632 -6.403 -11.427 1.00 89.38 97 VAL A O 1
ATOM 718 N N . LEU A 1 98 ? 1.562 -6.847 -11.273 1.00 90.25 98 LEU A N 1
ATOM 719 C CA . LEU A 1 98 ? 1.985 -5.601 -11.911 1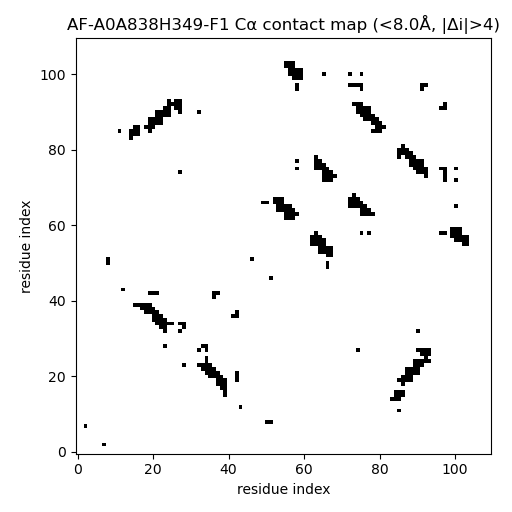.00 90.25 98 LEU A CA 1
ATOM 720 C C . LEU A 1 98 ? 1.510 -5.511 -13.369 1.00 90.25 98 LEU A C 1
ATOM 722 O O . LEU A 1 98 ? 1.203 -4.415 -13.836 1.00 90.25 98 LEU A O 1
ATOM 726 N N . ALA A 1 99 ? 1.393 -6.639 -14.074 1.00 88.38 99 ALA A N 1
ATOM 727 C CA . ALA A 1 99 ? 0.847 -6.696 -15.430 1.00 88.38 99 ALA A CA 1
ATOM 728 C C . ALA A 1 99 ? -0.646 -6.319 -15.502 1.00 88.38 99 ALA A C 1
ATOM 730 O O . ALA A 1 99 ? -1.118 -5.885 -16.553 1.00 88.38 99 ALA A O 1
ATOM 731 N N . LEU A 1 100 ? -1.382 -6.437 -14.391 1.00 87.00 100 LEU A N 1
ATOM 732 C CA . LEU A 1 100 ? -2.785 -6.022 -14.284 1.00 87.00 100 LEU A CA 1
ATOM 733 C C . LEU A 1 100 ? -2.948 -4.523 -14.008 1.00 87.00 100 LEU A C 1
ATOM 735 O O . LEU A 1 100 ? -4.079 -4.030 -13.987 1.00 87.00 100 LEU A O 1
ATOM 739 N N . ILE A 1 101 ? -1.851 -3.796 -13.766 1.00 85.56 101 ILE A N 1
ATOM 740 C CA . ILE A 1 101 ? -1.905 -2.363 -13.499 1.00 85.56 101 ILE A CA 1
ATOM 741 C C . ILE A 1 101 ? -2.234 -1.634 -14.789 1.00 85.56 101 ILE A C 1
ATOM 743 O O . ILE A 1 101 ? -1.415 -1.513 -15.700 1.00 85.56 101 ILE A O 1
ATOM 747 N N . ASN A 1 102 ? -3.431 -1.066 -14.820 1.00 79.19 102 ASN A N 1
ATOM 748 C CA . ASN A 1 102 ? -3.818 -0.130 -15.848 1.00 79.19 102 ASN A CA 1
ATOM 749 C C . ASN A 1 102 ? -3.742 1.278 -15.249 1.00 79.19 102 ASN A C 1
ATOM 751 O O . ASN A 1 102 ? -4.462 1.567 -14.280 1.00 79.19 102 ASN A O 1
ATOM 755 N N . PRO A 1 103 ? -2.875 2.174 -15.762 1.00 66.00 103 PRO A N 1
ATOM 756 C CA . PRO A 1 103 ? -2.938 3.565 -15.353 1.00 66.00 103 PRO A CA 1
ATOM 757 C C . PRO A 1 103 ? -4.364 4.047 -15.591 1.00 66.00 103 PRO A C 1
ATOM 759 O O . PRO A 1 103 ? -4.941 3.807 -16.653 1.00 66.00 103 PRO A O 1
ATOM 762 N N . ARG A 1 104 ? -4.956 4.710 -14.593 1.00 63.84 104 ARG A N 1
ATOM 763 C CA . ARG A 1 104 ? -6.268 5.324 -14.768 1.00 63.84 104 ARG A CA 1
ATOM 764 C C . ARG A 1 104 ? -6.130 6.277 -15.947 1.00 63.84 104 ARG A C 1
ATOM 766 O O . ARG A 1 104 ? -5.466 7.301 -15.819 1.00 63.84 104 ARG A O 1
ATOM 773 N N . ARG A 1 105 ? -6.684 5.909 -17.107 1.00 55.78 105 ARG A N 1
ATOM 774 C CA . ARG A 1 105 ? -6.695 6.768 -18.289 1.00 55.78 105 ARG A CA 1
ATOM 775 C C . ARG A 1 105 ? -7.408 8.039 -17.843 1.00 55.78 105 ARG A C 1
ATOM 777 O O . ARG A 1 105 ? -8.615 8.021 -17.608 1.00 55.78 105 ARG A O 1
ATOM 784 N N . GLY A 1 106 ? -6.637 9.092 -17.590 1.00 46.91 106 GLY A N 1
ATOM 785 C CA . GLY A 1 106 ? -7.195 10.412 -17.375 1.00 46.91 106 GLY A CA 1
ATOM 786 C C . GLY A 1 106 ? -8.003 10.749 -18.616 1.00 46.91 106 GLY A C 1
ATOM 787 O O . GLY A 1 106 ? -7.559 10.448 -19.727 1.00 46.91 106 GLY A O 1
ATOM 788 N N . ASP A 1 107 ? -9.192 11.310 -18.413 1.00 44.22 107 ASP A N 1
ATOM 789 C CA . ASP A 1 107 ? -9.889 12.088 -19.430 1.00 44.22 107 ASP A CA 1
ATOM 790 C C . ASP A 1 107 ? -8.850 12.823 -20.278 1.00 44.22 107 ASP A C 1
ATOM 792 O O . ASP A 1 107 ? -8.079 13.640 -19.763 1.00 44.22 107 ASP A O 1
ATOM 796 N N . ALA A 1 108 ? -8.799 12.503 -21.570 1.00 33.09 108 ALA A N 1
ATOM 797 C CA . ALA A 1 108 ? -8.162 13.400 -22.509 1.00 33.09 108 ALA A CA 1
ATOM 798 C C . ALA A 1 108 ? -8.888 14.748 -22.366 1.00 33.09 108 ALA A C 1
ATOM 800 O O . ALA A 1 108 ? -10.122 14.755 -22.444 1.00 33.09 108 ALA A O 1
ATOM 801 N N . PRO A 1 109 ? -8.187 15.872 -22.139 1.00 42.88 109 PRO A N 1
ATOM 802 C CA . PRO A 1 109 ? -8.826 17.165 -22.302 1.00 42.88 109 PRO A CA 1
ATOM 803 C C . PRO A 1 109 ? -9.321 17.227 -23.753 1.00 42.88 109 PRO A C 1
ATOM 805 O O . PRO A 1 109 ? -8.527 17.098 -24.687 1.00 42.88 109 PRO A O 1
ATOM 808 N N . ARG A 1 110 ? -10.642 17.305 -23.926 1.00 44.91 110 ARG A N 1
ATOM 809 C CA . ARG A 1 110 ? -11.247 17.736 -25.187 1.00 44.91 110 ARG A CA 1
ATOM 810 C C . ARG A 1 110 ? -11.063 19.234 -25.342 1.00 44.91 110 ARG A C 1
ATOM 812 O O . ARG A 1 110 ? -11.192 19.933 -24.312 1.00 44.91 110 ARG A O 1
#

Mean predicted aligned error: 7.62 Å

Nearest PDB structures (foldseek):
  5xe7-assembly1_A  TM=6.314E-01  e=1.158E-04  Mycobacterium tuberculosis H37Rv
  3ebt-assembly1_A-2  TM=5.518E-01  e=8.892E-04  Burkholderia pseudomallei K96243
  3h3h-assembly1_A  TM=6.050E-01  e=2.626E-03  Burkholderia thailandensis E264
  6wf4-assembly1_A  TM=5.768E-01  e=3.180E-03  Streptomyces sp. RM-5-8
  3dm8-assembly1_A-2  TM=5.618E-01  e=3.849E-03  Rhodopseudomonas palustris

Secondary structure (DSSP, 8-state):
----SS-THHHHHHTEEEEEEEEE-HHHHHTT--SEEESHHHHHHHHHHHSTTEEEEEETTEEEEEEEETTEEEEEEEEEEETTEEEEEEEE--HHHHHTEEE-------

Foldseek 3Di:
DDCPDPDVLVVLLVQADQFAKEAEDPQVVVVVDPRIDTGSPRVNVSCVVQVVQWAWWDQQPHTWIFHDDPNATQWTWDFDDDPRGTRYIYIYRPPVSSVSTDHPPPPDDD

Sequence (110 aa):
MAAARGGDFSRLMELLAPEVVVAADAPAVALGTPARLEGREEVATFLNGAAHAALSVFIGDRPGAAWFHRGHAKVAFDFTLDDGVVGRIDFRADPDVLALINPRRGDAPR

Radius of gyration: 13.54 Å; Cα contacts (8 Å, |Δi|>4): 192; chains: 1; bounding box: 32×29×39 Å

Solvent-accessible surface area (backbone atoms only — not comparable to full-atom values): 6197 Å² total; per-residue (Å²): 144,84,86,85,78,78,86,52,60,70,56,51,59,71,31,47,29,69,76,17,34,39,38,30,39,74,56,24,32,75,73,70,41,64,57,62,43,64,29,40,66,60,45,46,59,50,41,62,66,66,44,74,64,40,42,71,24,22,52,61,93,41,78,30,35,28,29,56,59,96,89,38,74,57,36,36,40,45,68,42,69,51,101,84,24,36,43,33,37,40,35,37,31,46,68,74,61,51,70,37,52,41,72,57,78,67,80,72,86,127